Protein AF-A0A1Z9E424-F1 (afdb_monomer)

Radius of gyration: 12.28 Å; Cα contacts (8 Å, |Δi|>4): 151; chains: 1; bounding box: 26×29×32 Å

Foldseek 3Di:
DADAQDWDWDQDPVRWIKIWHFHDDVRDIKIWIDDVVVLAIETEPFAAQVSVQVVQVVVVHQHDYYDYPDDDPPGDPNRVVNVVRD

Mean predicted aligned error: 2.59 Å

Structure (mmCIF, N/CA/C/O backbone):
data_AF-A0A1Z9E424-F1
#
_entry.id   AF-A0A1Z9E424-F1
#
lo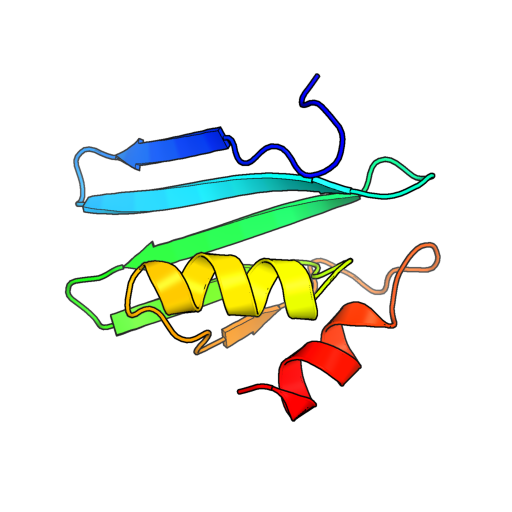op_
_atom_site.group_PDB
_atom_site.id
_atom_site.type_symbol
_atom_site.label_atom_id
_atom_site.label_alt_id
_atom_site.label_comp_id
_atom_site.label_asym_id
_atom_site.label_entity_id
_atom_site.label_seq_id
_atom_site.pdbx_PDB_ins_code
_atom_site.Cartn_x
_atom_site.Cartn_y
_atom_site.Cartn_z
_atom_site.occupancy
_atom_site.B_iso_or_equiv
_atom_site.auth_seq_id
_atom_site.auth_comp_id
_atom_site.auth_asym_id
_atom_site.auth_atom_id
_atom_site.pdbx_PDB_model_num
ATOM 1 N N . MET A 1 1 ? 8.832 18.858 -3.426 1.00 72.06 1 MET A N 1
ATOM 2 C CA . MET A 1 1 ? 9.083 17.516 -3.987 1.00 72.06 1 MET A CA 1
ATOM 3 C C . MET A 1 1 ? 9.551 16.657 -2.840 1.00 72.06 1 MET A C 1
ATOM 5 O O . MET A 1 1 ? 10.500 17.069 -2.179 1.00 72.06 1 MET A O 1
ATOM 9 N N . LEU A 1 2 ? 8.847 15.561 -2.564 1.00 84.00 2 LEU A N 1
ATOM 10 C CA . LEU A 1 2 ? 9.248 14.616 -1.523 1.00 84.00 2 LEU A CA 1
ATOM 11 C C . LEU A 1 2 ? 10.566 13.952 -1.923 1.00 84.00 2 LEU A C 1
ATOM 13 O O . LEU A 1 2 ? 10.836 13.764 -3.116 1.00 84.00 2 LEU A O 1
ATOM 17 N N . LYS A 1 3 ? 11.400 13.622 -0.938 1.00 85.19 3 LYS A N 1
ATOM 18 C CA . LYS A 1 3 ? 12.545 12.737 -1.167 1.00 85.19 3 LYS A CA 1
ATOM 19 C C . LYS A 1 3 ? 12.034 11.334 -1.489 1.00 85.19 3 LYS A C 1
ATOM 21 O O . LYS A 1 3 ? 10.919 10.973 -1.119 1.00 85.19 3 LYS A O 1
ATOM 26 N N . ASP A 1 4 ? 12.857 10.542 -2.169 1.00 80.56 4 ASP A N 1
ATOM 27 C CA . ASP A 1 4 ? 12.479 9.181 -2.551 1.00 80.56 4 ASP A CA 1
ATOM 28 C C . ASP A 1 4 ? 12.082 8.339 -1.323 1.00 80.56 4 ASP A C 1
ATOM 30 O O . ASP A 1 4 ? 12.861 8.110 -0.388 1.00 80.56 4 ASP A O 1
ATOM 3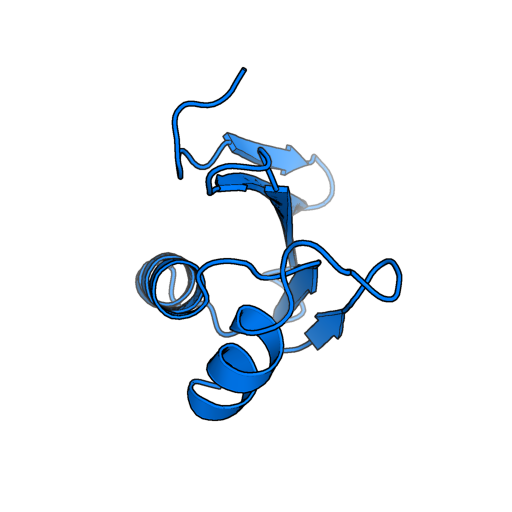4 N N . GLY A 1 5 ? 10.813 7.936 -1.320 1.00 79.38 5 GLY A N 1
ATOM 35 C CA . GLY A 1 5 ? 10.143 7.187 -0.270 1.00 79.38 5 GLY A CA 1
ATOM 36 C C . GLY A 1 5 ? 9.972 7.905 1.077 1.00 79.38 5 GLY A C 1
ATOM 37 O O . GLY A 1 5 ? 9.706 7.257 2.093 1.00 79.38 5 GLY A O 1
ATOM 38 N N . GLU A 1 6 ? 10.142 9.225 1.120 1.00 91.94 6 GLU A N 1
ATOM 39 C CA . GLU A 1 6 ? 9.652 10.045 2.229 1.00 91.94 6 GLU A CA 1
ATOM 40 C C . GLU A 1 6 ? 8.123 9.956 2.286 1.00 91.94 6 GLU A C 1
ATOM 42 O O . GLU A 1 6 ? 7.466 9.971 1.242 1.00 91.94 6 GLU A O 1
ATOM 47 N N . PHE A 1 7 ? 7.571 9.834 3.494 1.00 95.88 7 PHE A N 1
ATOM 48 C CA . PHE A 1 7 ? 6.131 9.871 3.726 1.00 95.88 7 PHE A CA 1
ATOM 49 C C . PHE A 1 7 ? 5.755 11.243 4.268 1.00 95.88 7 PHE A C 1
ATOM 51 O O . PHE A 1 7 ? 6.222 11.639 5.334 1.00 95.88 7 PHE A O 1
ATOM 58 N N . ASP A 1 8 ? 4.906 11.941 3.529 1.00 97.19 8 ASP A N 1
ATOM 59 C CA . ASP A 1 8 ? 4.191 13.119 3.997 1.00 97.19 8 ASP A CA 1
ATOM 60 C C . ASP A 1 8 ? 2.835 12.679 4.547 1.00 97.19 8 ASP A C 1
ATOM 62 O O . ASP A 1 8 ? 2.122 11.917 3.890 1.00 97.19 8 ASP A O 1
ATOM 66 N N . ILE A 1 9 ? 2.507 13.095 5.768 1.00 97.38 9 ILE A N 1
ATOM 67 C CA . ILE A 1 9 ? 1.346 12.597 6.513 1.00 97.38 9 ILE A CA 1
ATOM 68 C C . ILE A 1 9 ? 0.476 13.783 6.919 1.00 97.38 9 ILE A C 1
ATOM 70 O O . ILE A 1 9 ? 0.879 14.611 7.736 1.00 97.38 9 ILE A O 1
ATOM 74 N N . ASP A 1 10 ? -0.738 13.825 6.376 1.00 98.00 10 ASP A N 1
ATOM 75 C CA . ASP A 1 10 ? -1.784 14.774 6.751 1.00 98.00 10 ASP A CA 1
ATOM 76 C C . ASP A 1 10 ? -2.853 14.060 7.585 1.00 98.00 10 ASP A C 1
ATOM 78 O O . ASP A 1 10 ? -3.457 13.092 7.122 1.00 98.00 10 ASP A O 1
ATOM 82 N N . ILE A 1 11 ? -3.096 14.535 8.809 1.00 97.81 11 ILE A N 1
ATOM 83 C CA . ILE A 1 11 ? -4.186 14.060 9.672 1.00 97.81 11 ILE A CA 1
ATOM 84 C C . ILE A 1 11 ? -5.252 15.147 9.699 1.00 97.81 11 ILE A C 1
ATOM 86 O O . ILE A 1 11 ? -5.059 16.225 10.267 1.00 97.81 11 ILE A O 1
ATOM 90 N N . ARG A 1 12 ? -6.394 14.859 9.082 1.00 97.19 12 ARG A N 1
ATOM 91 C CA . ARG A 1 12 ? -7.468 15.832 8.898 1.00 97.19 12 ARG A CA 1
ATOM 92 C C . ARG A 1 12 ? -8.345 15.948 10.139 1.00 97.19 12 ARG A C 1
ATOM 94 O O . ARG A 1 12 ? -8.374 15.076 11.003 1.00 97.19 12 ARG A O 1
ATOM 101 N N . GLY A 1 13 ? -9.113 17.037 10.213 1.00 97.12 13 GLY A N 1
ATOM 102 C CA . GLY A 1 13 ? -10.011 17.307 11.343 1.00 97.12 13 GLY A CA 1
ATOM 103 C C . GLY A 1 13 ? -11.151 16.293 11.519 1.00 97.12 13 GLY A C 1
ATOM 104 O O . GLY A 1 13 ? -11.769 16.263 12.579 1.00 97.12 13 GLY A O 1
ATOM 105 N N . ASP A 1 14 ? -11.423 15.468 10.507 1.00 96.81 14 ASP A N 1
ATOM 106 C CA . ASP A 1 14 ? -12.373 14.350 10.549 1.00 96.81 14 ASP A CA 1
ATOM 107 C C . ASP A 1 14 ? -11.732 13.021 10.999 1.00 96.81 14 ASP A C 1
ATOM 109 O O . ASP A 1 14 ? -12.426 12.012 11.101 1.00 96.81 14 ASP A O 1
ATOM 113 N N . GLY A 1 15 ? -10.430 13.016 11.306 1.00 97.00 15 GLY A N 1
ATOM 114 C CA . GLY A 1 15 ? -9.685 11.835 11.742 1.00 97.00 15 GLY A CA 1
ATOM 115 C C . GLY A 1 15 ? -9.188 10.940 10.605 1.00 97.00 15 GLY A C 1
ATOM 116 O O . GLY A 1 15 ? -8.594 9.901 10.889 1.00 97.00 15 GLY A O 1
ATOM 117 N N . ILE A 1 16 ? -9.402 11.325 9.342 1.00 98.44 16 ILE A N 1
ATOM 118 C CA . ILE A 1 16 ? -8.840 10.616 8.192 1.00 98.44 16 ILE A CA 1
ATOM 119 C C . ILE A 1 16 ? -7.384 11.026 8.003 1.00 98.44 16 ILE A C 1
ATOM 121 O O . ILE A 1 16 ? -7.058 12.214 7.933 1.00 98.44 16 ILE A O 1
ATOM 125 N N . GLU A 1 17 ? -6.513 10.032 7.869 1.00 98.50 17 GLU A N 1
ATOM 126 C CA . GLU A 1 17 ? -5.107 10.250 7.553 1.00 98.50 17 GLU A CA 1
ATOM 127 C C . GLU A 1 17 ? -4.867 10.018 6.062 1.00 98.50 17 GLU A C 1
ATOM 129 O O . GLU A 1 17 ? -5.356 9.047 5.475 1.00 98.50 17 GLU A O 1
ATOM 134 N N . VAL A 1 18 ? -4.091 10.906 5.447 1.00 98.44 18 VAL A N 1
ATOM 135 C CA . VAL A 1 18 ? -3.654 10.792 4.058 1.00 98.44 18 VAL A CA 1
ATOM 136 C C . VAL A 1 18 ? -2.140 10.785 4.036 1.00 98.44 18 VAL A C 1
ATOM 138 O O . VAL A 1 18 ? -1.495 11.766 4.398 1.00 98.44 18 VAL A O 1
ATOM 141 N N . TRP A 1 19 ? -1.582 9.646 3.645 1.00 98.31 19 TRP A N 1
ATOM 142 C CA . TRP A 1 19 ? -0.144 9.430 3.620 1.00 98.31 19 TRP A CA 1
ATOM 143 C C . TRP A 1 19 ? 0.293 9.405 2.171 1.00 98.31 19 TRP A C 1
ATOM 145 O O . TRP A 1 19 ? -0.231 8.620 1.382 1.00 98.31 19 TRP A O 1
ATOM 155 N N . VAL A 1 20 ? 1.247 10.246 1.811 1.00 97.50 20 VAL A N 1
ATOM 156 C CA . VAL A 1 20 ? 1.720 10.391 0.440 1.00 97.50 20 VAL A CA 1
ATOM 157 C C . VAL A 1 20 ? 3.204 10.109 0.401 1.00 97.50 20 VAL A C 1
ATOM 159 O O . VAL A 1 20 ? 3.968 10.587 1.232 1.00 97.50 20 VAL A O 1
ATOM 162 N N . THR A 1 21 ? 3.629 9.344 -0.592 1.00 96.12 2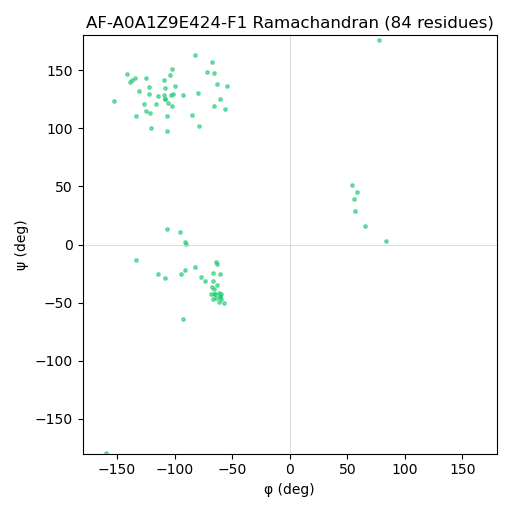1 THR A N 1
ATOM 163 C CA . THR A 1 21 ? 5.045 9.096 -0.829 1.00 96.12 21 THR A CA 1
ATOM 164 C C . THR A 1 21 ? 5.327 9.074 -2.318 1.00 96.12 21 THR A C 1
ATOM 166 O O . THR A 1 21 ? 4.479 8.677 -3.116 1.00 96.12 21 THR A O 1
ATOM 169 N N . GLN A 1 22 ? 6.515 9.530 -2.694 1.00 94.62 22 GLN A N 1
ATOM 170 C CA . GLN A 1 22 ? 6.984 9.509 -4.070 1.00 94.62 22 GLN A CA 1
ATOM 171 C C . GLN A 1 22 ? 8.076 8.450 -4.190 1.00 94.62 22 GLN A C 1
ATOM 173 O O . GLN A 1 22 ? 9.048 8.509 -3.439 1.00 94.62 22 GLN A O 1
ATOM 178 N N . MET A 1 23 ? 7.933 7.504 -5.117 1.00 92.69 23 MET A N 1
ATOM 179 C CA . MET A 1 23 ? 8.847 6.371 -5.253 1.00 92.69 23 MET A CA 1
ATOM 180 C C . MET A 1 23 ? 9.255 6.101 -6.702 1.00 92.69 23 MET A C 1
ATOM 182 O O . MET A 1 23 ? 8.448 6.185 -7.631 1.00 92.69 23 MET A O 1
ATOM 186 N N . GLY A 1 24 ? 10.512 5.697 -6.874 1.00 90.31 24 GLY A N 1
ATOM 187 C CA . GLY A 1 24 ? 11.018 5.147 -8.128 1.00 90.31 24 GLY A CA 1
ATOM 188 C C . GLY A 1 24 ? 11.326 6.165 -9.223 1.00 90.31 24 GLY A C 1
ATOM 189 O O . GLY A 1 24 ? 11.069 7.363 -9.107 1.00 90.31 24 GLY A O 1
ATOM 190 N N . ASP A 1 25 ? 11.862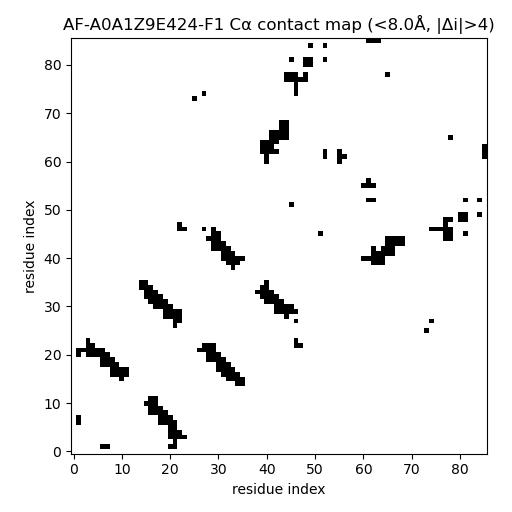 5.650 -10.329 1.00 89.50 25 ASP A N 1
ATOM 191 C CA . ASP A 1 25 ? 12.475 6.459 -11.392 1.00 89.50 25 ASP A CA 1
ATOM 192 C C . ASP A 1 25 ? 11.482 7.347 -12.159 1.00 89.50 25 ASP A C 1
ATOM 194 O O . ASP A 1 25 ? 11.865 8.377 -12.711 1.00 89.50 25 ASP A O 1
ATOM 198 N N . PHE A 1 26 ? 10.199 6.974 -12.172 1.00 91.00 26 PHE A N 1
ATOM 199 C CA . PHE A 1 26 ? 9.117 7.744 -12.799 1.00 91.00 26 PHE A CA 1
ATOM 200 C C . PHE A 1 26 ? 8.372 8.654 -11.816 1.00 91.00 26 PHE A C 1
ATOM 202 O O . PHE A 1 26 ? 7.356 9.241 -12.179 1.00 91.00 26 PHE A O 1
ATOM 209 N N . MET A 1 27 ? 8.896 8.816 -10.594 1.00 89.88 27 MET A N 1
ATOM 210 C CA . MET A 1 27 ? 8.321 9.679 -9.559 1.00 89.88 27 MET A CA 1
ATOM 211 C C . MET A 1 27 ? 6.881 9.290 -9.201 1.00 89.88 27 MET A C 1
ATOM 213 O O . MET A 1 27 ? 5.999 10.142 -9.094 1.00 89.88 27 MET A O 1
ATOM 217 N N . ASN A 1 28 ? 6.643 7.990 -9.023 1.00 91.75 28 ASN A N 1
ATOM 218 C CA . ASN A 1 28 ? 5.312 7.466 -8.757 1.00 91.75 28 ASN A CA 1
ATOM 219 C C . ASN A 1 28 ? 4.801 7.959 -7.414 1.00 91.75 28 ASN A C 1
ATOM 221 O O . ASN A 1 28 ? 5.397 7.692 -6.373 1.00 91.75 28 ASN A O 1
ATOM 225 N N . MET A 1 29 ? 3.685 8.676 -7.451 1.00 93.44 29 MET A N 1
ATOM 226 C CA . MET A 1 29 ? 3.004 9.149 -6.257 1.00 93.44 29 MET A CA 1
ATOM 227 C C . MET A 1 29 ? 2.084 8.042 -5.761 1.00 93.44 29 MET A C 1
ATOM 229 O O . MET A 1 29 ? 1.106 7.695 -6.413 1.00 93.44 29 MET A O 1
ATOM 233 N N . ASN A 1 30 ? 2.417 7.462 -4.617 1.00 94.69 30 ASN A N 1
ATOM 234 C CA . ASN A 1 30 ? 1.600 6.459 -3.951 1.00 94.69 30 ASN A CA 1
ATOM 235 C C . ASN A 1 30 ? 0.858 7.121 -2.796 1.00 94.69 30 ASN A C 1
ATOM 237 O O . ASN A 1 30 ? 1.344 8.088 -2.198 1.00 94.69 30 ASN A O 1
ATOM 241 N N . THR A 1 31 ? -0.315 6.601 -2.455 1.00 97.69 31 THR A N 1
ATOM 242 C CA . THR A 1 31 ? -1.130 7.185 -1.387 1.00 97.69 31 THR A CA 1
ATOM 243 C C . THR A 1 31 ? -1.757 6.107 -0.522 1.00 97.69 31 THR A C 1
ATOM 245 O O . THR A 1 31 ? -2.250 5.107 -1.042 1.00 97.69 31 THR A O 1
ATOM 248 N N . ALA A 1 32 ? -1.784 6.339 0.790 1.00 98.38 32 ALA A N 1
ATOM 249 C CA . ALA A 1 32 ? -2.682 5.643 1.694 1.00 98.38 32 ALA A CA 1
ATOM 250 C C . ALA A 1 32 ? -3.767 6.583 2.214 1.00 98.38 32 ALA A C 1
ATOM 252 O O . ALA 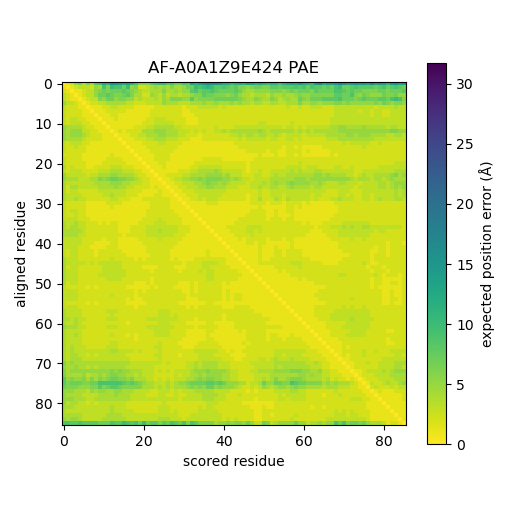A 1 32 ? -3.498 7.747 2.511 1.00 98.38 32 ALA A O 1
ATOM 253 N N . ILE A 1 33 ? -4.981 6.053 2.339 1.00 98.62 33 ILE A N 1
ATOM 254 C CA . ILE A 1 33 ? -6.082 6.687 3.067 1.00 98.62 33 ILE A CA 1
ATOM 255 C C . ILE A 1 33 ? -6.414 5.779 4.244 1.00 98.62 33 ILE A C 1
ATOM 257 O O . ILE A 1 33 ? -6.730 4.602 4.044 1.00 98.62 33 ILE A O 1
ATOM 261 N N . ILE A 1 34 ? -6.319 6.314 5.457 1.00 98.81 34 ILE A N 1
ATOM 262 C CA . ILE A 1 34 ? -6.466 5.547 6.692 1.00 98.81 34 ILE A CA 1
ATOM 263 C C . ILE A 1 34 ? -7.590 6.142 7.535 1.00 98.81 34 ILE A C 1
ATOM 265 O O . ILE A 1 34 ? -7.612 7.333 7.832 1.00 98.81 34 ILE A O 1
ATOM 269 N N . ASP A 1 35 ? -8.492 5.268 7.960 1.00 98.56 35 ASP A N 1
ATOM 270 C CA . ASP A 1 35 ? -9.471 5.516 9.006 1.00 98.56 35 ASP A CA 1
ATOM 271 C C . ASP A 1 35 ? -9.242 4.487 10.114 1.00 98.56 35 ASP A C 1
ATOM 273 O O . ASP A 1 35 ? -9.660 3.326 10.023 1.00 98.56 35 ASP A O 1
ATOM 277 N N . ARG A 1 36 ? -8.555 4.912 11.177 1.00 97.88 36 ARG A N 1
ATOM 278 C CA . ARG A 1 36 ? -8.238 4.032 12.310 1.00 97.88 36 ARG A CA 1
ATOM 279 C C . ARG A 1 36 ? -9.484 3.604 13.084 1.00 97.88 36 ARG A C 1
ATOM 281 O O . ARG A 1 36 ? -9.517 2.490 13.604 1.00 97.88 36 ARG A O 1
ATOM 288 N N . THR A 1 37 ? -10.516 4.449 13.133 1.00 97.31 37 THR A N 1
ATOM 289 C CA . THR A 1 37 ? -11.764 4.170 13.862 1.00 97.31 37 THR A CA 1
ATOM 290 C C . THR A 1 37 ? -12.516 3.017 13.211 1.00 97.31 37 THR A C 1
ATOM 292 O O . THR A 1 37 ? -12.928 2.075 13.889 1.00 97.31 37 THR A O 1
ATOM 295 N N . ASN A 1 38 ? -12.643 3.062 11.885 1.00 97.75 38 ASN A N 1
ATOM 296 C CA . ASN A 1 38 ? -13.334 2.034 11.108 1.00 97.75 38 ASN A CA 1
ATOM 297 C C . ASN A 1 38 ? -12.406 0.910 10.625 1.00 97.75 38 ASN A C 1
ATOM 299 O O . ASN A 1 38 ? -12.865 -0.015 9.956 1.00 97.75 38 ASN A O 1
ATOM 303 N N . LYS A 1 39 ? -11.119 0.958 10.995 1.00 97.25 39 LYS A N 1
ATOM 304 C CA . LYS A 1 39 ? -10.081 -0.009 10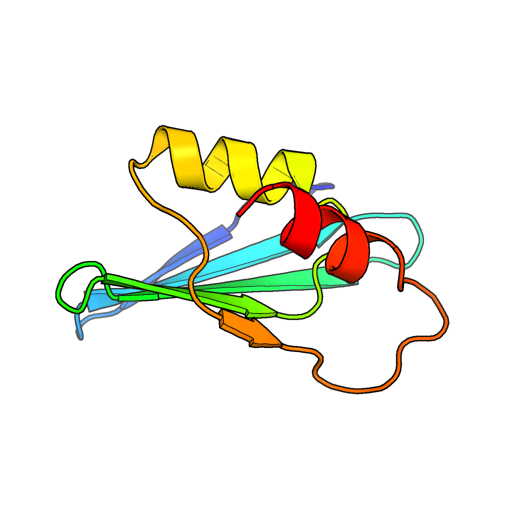.604 1.00 97.25 39 LYS A CA 1
ATOM 305 C C . LYS A 1 39 ? -9.963 -0.158 9.087 1.00 97.25 39 LYS A C 1
ATOM 307 O O . LYS A 1 39 ? -9.789 -1.263 8.579 1.00 97.25 39 LYS A O 1
ATOM 312 N N . VAL A 1 40 ? -10.074 0.955 8.368 1.00 98.44 40 VAL A N 1
ATOM 313 C CA . VAL A 1 40 ? -9.911 0.998 6.915 1.00 98.44 40 VAL A CA 1
ATOM 314 C C . VAL A 1 40 ? -8.529 1.541 6.596 1.00 98.44 40 VAL A C 1
ATOM 316 O O . VAL A 1 40 ? -8.124 2.589 7.084 1.00 98.44 40 VAL A O 1
ATOM 319 N N . VAL A 1 41 ? -7.819 0.819 5.740 1.00 98.56 41 VAL A N 1
ATOM 320 C CA . VAL A 1 41 ? -6.534 1.227 5.170 1.00 98.56 41 VAL A CA 1
ATOM 321 C C . VAL A 1 41 ? -6.600 0.947 3.677 1.00 98.56 41 VAL A C 1
ATOM 323 O O . VAL A 1 41 ? -6.663 -0.213 3.260 1.00 98.56 41 VAL A O 1
ATOM 326 N N . VAL A 1 42 ? -6.647 2.000 2.873 1.00 98.62 42 VAL A N 1
ATOM 327 C CA . VAL A 1 4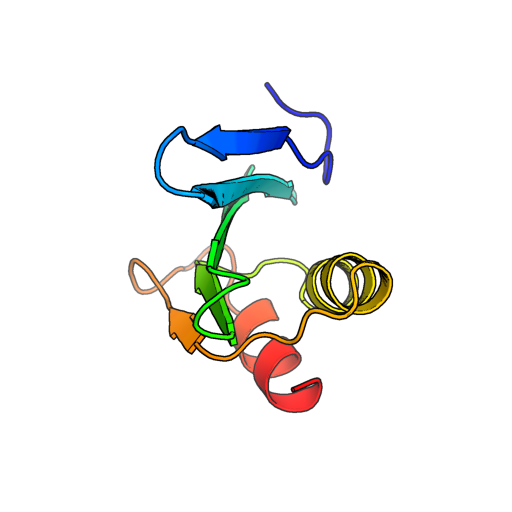2 ? -6.670 1.919 1.411 1.00 98.62 42 VAL A CA 1
ATOM 328 C C . VAL A 1 42 ? -5.287 2.260 0.898 1.00 98.62 42 VAL A C 1
ATOM 330 O O . VAL A 1 42 ? -4.769 3.311 1.257 1.00 98.62 42 VAL A O 1
ATOM 333 N N . ILE A 1 43 ? -4.717 1.418 0.040 1.00 98.06 43 ILE A N 1
ATOM 334 C CA . ILE A 1 43 ? -3.480 1.720 -0.684 1.00 98.06 43 ILE A CA 1
ATOM 335 C C . ILE A 1 43 ? -3.800 1.936 -2.153 1.00 98.06 43 ILE A C 1
ATOM 337 O O . ILE A 1 43 ? -4.460 1.111 -2.786 1.00 98.06 43 ILE A O 1
ATOM 341 N N . ILE A 1 44 ? -3.327 3.059 -2.678 1.00 97.88 44 ILE A N 1
ATOM 342 C CA . ILE A 1 44 ? -3.549 3.506 -4.046 1.00 97.88 44 ILE A CA 1
ATOM 343 C C . ILE A 1 44 ? -2.209 3.497 -4.775 1.00 97.88 44 ILE A C 1
ATOM 345 O O . ILE A 1 44 ? -1.237 4.094 -4.303 1.00 97.88 44 ILE A O 1
ATOM 349 N N . ASP A 1 45 ? -2.190 2.828 -5.927 1.00 96.00 45 ASP A N 1
ATOM 350 C CA . ASP A 1 45 ? -1.051 2.761 -6.847 1.00 96.00 45 ASP A CA 1
ATOM 351 C C . ASP A 1 45 ? 0.262 2.294 -6.179 1.00 96.00 45 ASP A C 1
ATOM 353 O O . ASP A 1 45 ? 1.285 2.952 -6.312 1.00 96.00 45 ASP A O 1
ATOM 357 N N . PRO A 1 46 ? 0.295 1.171 -5.435 1.00 95.19 46 PRO A N 1
ATOM 358 C CA . PRO A 1 46 ? 1.505 0.750 -4.724 1.00 95.19 46 PRO A CA 1
ATOM 359 C C . PRO A 1 46 ? 2.684 0.484 -5.679 1.00 95.19 46 PRO A C 1
ATOM 361 O O . PRO A 1 46 ? 2.598 -0.369 -6.566 1.00 95.19 46 PRO A O 1
ATOM 364 N N . PHE A 1 47 ? 3.815 1.151 -5.441 1.00 95.38 47 PHE A N 1
ATOM 365 C CA . PHE A 1 47 ? 5.089 0.924 -6.128 1.00 95.38 47 PHE A CA 1
ATOM 366 C C . PHE A 1 47 ? 5.960 -0.084 -5.360 1.00 95.38 47 PHE A C 1
ATOM 368 O O . PHE A 1 47 ? 6.197 -1.190 -5.847 1.00 95.38 47 PHE A O 1
ATOM 375 N N . ASP A 1 48 ? 6.383 0.251 -4.134 1.00 95.06 48 ASP A N 1
ATOM 376 C CA . ASP A 1 48 ? 7.142 -0.634 -3.235 1.00 95.06 48 ASP A CA 1
ATOM 377 C C . ASP A 1 48 ? 6.247 -1.123 -2.089 1.00 95.06 48 ASP A C 1
ATOM 379 O O . ASP A 1 48 ? 6.012 -0.437 -1.092 1.00 95.06 48 ASP A O 1
ATOM 383 N N . SER A 1 49 ? 5.704 -2.327 -2.252 1.00 95.44 49 SER A N 1
ATOM 384 C CA . SER A 1 49 ? 4.714 -2.871 -1.316 1.00 95.44 49 SER A CA 1
ATOM 385 C C . SER A 1 49 ? 5.302 -3.389 -0.018 1.00 95.44 49 SER A C 1
ATOM 387 O O . SER A 1 49 ? 4.616 -3.340 0.997 1.00 95.44 49 SER A O 1
ATOM 389 N N . GLU A 1 50 ? 6.555 -3.844 -0.013 1.00 96.12 50 GLU A N 1
ATOM 390 C CA . GLU A 1 50 ? 7.206 -4.258 1.233 1.00 96.12 50 GLU A CA 1
ATOM 391 C C . GLU A 1 50 ? 7.446 -3.043 2.121 1.00 96.12 50 GLU A C 1
ATOM 393 O O . GLU A 1 50 ? 7.158 -3.082 3.318 1.00 96.12 50 GLU A O 1
ATOM 398 N N . ARG A 1 51 ? 7.894 -1.929 1.531 1.00 95.69 51 ARG A N 1
ATOM 399 C CA . ARG A 1 51 ? 8.057 -0.671 2.260 1.00 95.69 51 ARG A CA 1
ATOM 400 C C . ARG A 1 51 ? 6.736 -0.160 2.821 1.00 95.69 51 ARG A C 1
ATOM 402 O O . ARG A 1 51 ? 6.677 0.139 4.011 1.00 95.69 51 ARG A O 1
ATOM 409 N N . TRP A 1 52 ? 5.685 -0.107 2.002 1.00 96.69 52 TRP A N 1
ATOM 410 C CA . TRP A 1 52 ? 4.346 0.272 2.461 1.00 96.69 52 TRP A CA 1
ATOM 411 C C . TRP A 1 52 ? 3.845 -0.630 3.591 1.00 96.69 52 TRP A C 1
ATOM 413 O O . TRP A 1 52 ? 3.433 -0.128 4.634 1.00 96.69 52 TRP A O 1
ATOM 423 N N . PHE A 1 53 ? 3.922 -1.950 3.417 1.00 97.00 53 PHE A N 1
ATOM 424 C CA . PHE A 1 53 ? 3.472 -2.908 4.422 1.00 97.00 53 PHE A CA 1
ATOM 425 C C . PHE A 1 53 ? 4.233 -2.752 5.739 1.00 97.00 53 PHE A C 1
ATOM 427 O O . PHE A 1 53 ? 3.617 -2.708 6.797 1.00 97.00 53 PHE A O 1
ATOM 434 N N . ASN A 1 54 ? 5.559 -2.613 5.689 1.00 97.12 54 ASN A N 1
ATOM 435 C CA . ASN A 1 54 ? 6.379 -2.456 6.889 1.00 97.12 54 ASN A CA 1
ATOM 436 C C . ASN A 1 54 ? 6.074 -1.150 7.631 1.00 97.12 54 ASN A C 1
ATOM 438 O O . ASN A 1 54 ? 5.970 -1.157 8.854 1.00 97.12 54 ASN A O 1
ATOM 442 N N . VAL A 1 55 ? 5.907 -0.042 6.904 1.00 96.75 55 VAL A N 1
ATOM 443 C CA . VAL A 1 55 ? 5.574 1.262 7.495 1.00 96.75 55 VAL A CA 1
ATOM 444 C C . VAL A 1 55 ? 4.202 1.225 8.170 1.00 96.75 55 VAL A C 1
ATOM 446 O O . VAL A 1 55 ? 4.086 1.642 9.317 1.00 96.75 55 VAL A O 1
ATOM 449 N N . LEU A 1 56 ? 3.189 0.655 7.514 1.00 97.50 56 LEU A N 1
ATOM 450 C CA . LEU A 1 56 ? 1.851 0.502 8.096 1.00 97.50 56 LEU A CA 1
ATOM 451 C C . LEU A 1 56 ? 1.856 -0.460 9.286 1.00 97.50 56 LEU A C 1
ATOM 453 O O . LEU A 1 56 ? 1.260 -0.180 10.321 1.00 97.50 56 LEU A O 1
ATOM 457 N N . LYS A 1 57 ? 2.570 -1.581 9.177 1.00 97.56 57 LYS A N 1
ATOM 458 C CA . LYS A 1 57 ? 2.653 -2.578 10.244 1.00 97.56 57 LYS A CA 1
ATOM 459 C C . LYS A 1 57 ? 3.309 -2.029 11.510 1.00 97.56 57 LYS A C 1
ATOM 461 O O . LYS A 1 57 ? 2.893 -2.402 12.601 1.00 97.56 57 LYS A O 1
ATOM 466 N N . ASN A 1 58 ? 4.295 -1.140 11.378 1.00 97.56 58 ASN A N 1
ATOM 467 C CA . ASN A 1 58 ? 4.905 -0.449 12.522 1.00 97.56 58 ASN A CA 1
ATOM 468 C C . ASN A 1 58 ? 3.914 0.454 13.277 1.00 97.56 58 ASN A C 1
ATOM 470 O O . ASN A 1 58 ? 4.180 0.832 14.412 1.00 97.56 58 ASN A O 1
ATOM 474 N N . GLU A 1 59 ? 2.783 0.771 12.652 1.00 97.31 59 GLU A N 1
ATOM 475 C CA . GLU A 1 59 ? 1.703 1.610 13.173 1.00 97.31 59 GLU A CA 1
ATOM 476 C C . GLU A 1 59 ? 0.470 0.786 13.572 1.00 97.31 59 GLU A C 1
ATOM 478 O O . GLU A 1 59 ? -0.616 1.342 13.755 1.00 97.31 59 GLU A O 1
ATOM 483 N N . ASP A 1 60 ? 0.630 -0.540 13.660 1.00 97.56 60 ASP A N 1
ATOM 484 C CA . ASP A 1 60 ? -0.433 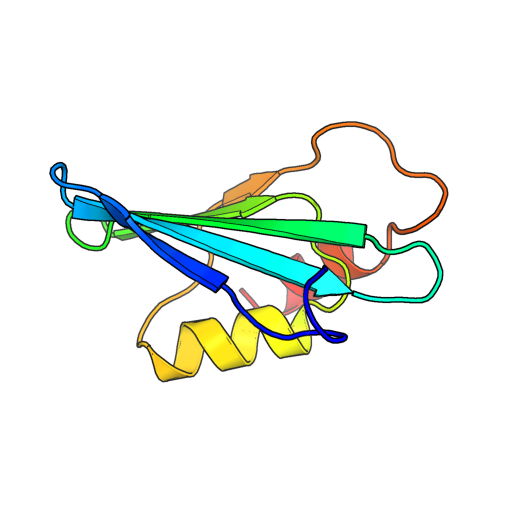-1.523 13.885 1.00 97.56 60 ASP A CA 1
ATOM 485 C C . ASP A 1 60 ? -1.560 -1.459 12.831 1.00 97.56 60 ASP A C 1
ATOM 487 O O . ASP A 1 60 ? -2.716 -1.805 13.093 1.00 97.56 60 ASP A O 1
ATOM 491 N N . LEU A 1 61 ? -1.224 -1.032 11.610 1.00 97.88 61 LEU A N 1
ATOM 492 C CA . LEU A 1 61 ? -2.127 -0.963 10.464 1.00 97.88 61 LEU A CA 1
ATOM 493 C C . LEU A 1 61 ? -1.857 -2.104 9.477 1.00 97.88 61 LEU A C 1
ATOM 495 O O . LEU A 1 61 ? -0.718 -2.507 9.246 1.00 97.88 61 LEU A O 1
ATOM 499 N N . CYS A 1 62 ? -2.919 -2.591 8.838 1.00 97.12 62 CYS A N 1
ATOM 500 C CA . CYS A 1 62 ? -2.843 -3.553 7.741 1.00 97.12 62 CYS A CA 1
ATOM 501 C C . CYS A 1 62 ? -3.715 -3.060 6.576 1.00 97.12 62 CYS A C 1
ATOM 503 O O . CYS A 1 62 ? -4.860 -2.672 6.833 1.00 97.12 62 CYS A O 1
ATOM 505 N N . PRO A 1 63 ? -3.223 -3.052 5.320 1.00 97.88 63 PRO A N 1
ATOM 506 C CA . PRO A 1 63 ? -4.047 -2.721 4.164 1.00 97.88 63 PRO A CA 1
ATOM 507 C C . PRO A 1 63 ? -5.310 -3.586 4.081 1.00 97.88 63 PRO A C 1
ATOM 509 O O . PRO A 1 63 ? -5.276 -4.800 4.240 1.00 97.88 63 PRO A O 1
ATOM 512 N N . THR A 1 64 ? -6.432 -2.940 3.785 1.00 98.19 64 THR A N 1
ATOM 513 C CA . THR A 1 64 ? -7.757 -3.572 3.636 1.00 98.19 64 THR A CA 1
ATOM 514 C C . THR A 1 64 ? -8.290 -3.476 2.213 1.00 98.19 64 THR A C 1
ATOM 516 O O . THR A 1 64 ? -9.104 -4.291 1.792 1.00 98.19 64 THR A O 1
ATOM 519 N N . HIS A 1 65 ? -7.836 -2.464 1.475 1.00 98.06 65 HIS A N 1
ATOM 520 C CA . HIS A 1 65 ? -8.238 -2.199 0.106 1.00 98.06 65 HIS A CA 1
ATOM 521 C C . HIS A 1 65 ? -7.004 -1.842 -0.708 1.00 98.06 65 HIS A C 1
ATOM 523 O O . HIS A 1 65 ? -6.119 -1.120 -0.242 1.00 98.06 65 HIS A O 1
ATOM 529 N N . LEU A 1 66 ? -6.985 -2.322 -1.943 1.00 97.06 66 LEU A N 1
ATOM 530 C CA . LEU A 1 66 ? -5.931 -2.056 -2.901 1.00 97.06 66 LEU A CA 1
ATOM 531 C C . LEU A 1 66 ? -6.570 -1.522 -4.173 1.00 97.06 66 LEU A C 1
ATOM 533 O O . LEU A 1 66 ? -7.433 -2.181 -4.751 1.00 97.06 66 LEU A O 1
ATOM 537 N N . LEU A 1 67 ? -6.183 -0.319 -4.578 1.00 96.44 67 LEU A N 1
ATOM 538 C CA . LEU A 1 67 ? -6.780 0.374 -5.709 1.00 96.44 67 LEU A CA 1
ATOM 539 C C . LEU A 1 67 ? -5.711 0.767 -6.719 1.00 96.44 67 LEU A C 1
ATOM 541 O O . LEU A 1 67 ? -4.611 1.184 -6.358 1.00 96.44 67 LEU A O 1
ATOM 545 N N . TYR A 1 68 ? -6.092 0.683 -7.989 1.00 94.44 68 TYR A N 1
ATOM 546 C CA . TYR A 1 68 ? -5.400 1.369 -9.064 1.00 94.44 68 TYR A CA 1
ATOM 547 C C . TYR A 1 68 ? -6.252 2.520 -9.572 1.00 94.44 68 TYR A C 1
ATOM 549 O O . TYR A 1 68 ? -7.448 2.351 -9.814 1.00 94.44 68 TYR A O 1
ATOM 557 N N . THR A 1 69 ? -5.632 3.680 -9.764 1.00 95.81 69 THR A N 1
ATOM 558 C CA . THR A 1 69 ? -6.300 4.822 -10.400 1.00 95.81 69 THR A CA 1
ATOM 559 C C . THR A 1 69 ? -6.587 4.542 -11.874 1.00 95.81 69 THR A C 1
ATOM 561 O O . THR A 1 69 ? -7.626 4.943 -12.397 1.00 95.81 69 THR A O 1
ATOM 564 N N . HIS A 1 70 ? -5.679 3.831 -12.543 1.00 94.38 70 HIS A N 1
ATOM 565 C CA . HIS A 1 70 ? -5.773 3.425 -13.940 1.00 94.38 70 HIS A CA 1
ATOM 566 C C . HIS A 1 70 ? -4.842 2.236 -14.226 1.00 94.38 70 HIS A C 1
ATOM 568 O O . HIS A 1 70 ? -4.157 1.725 -13.344 1.00 94.38 70 HIS A O 1
ATOM 574 N N . THR A 1 71 ? -4.807 1.766 -15.474 1.00 92.56 71 THR A N 1
ATOM 575 C CA . THR A 1 71 ? -3.819 0.765 -15.897 1.00 92.56 71 THR A CA 1
ATOM 576 C C . THR A 1 71 ? -2.469 1.436 -16.145 1.00 92.56 71 THR A C 1
ATOM 578 O O . THR A 1 71 ? -2.263 2.054 -17.190 1.00 92.56 71 THR A O 1
ATOM 581 N N . HIS A 1 72 ? -1.556 1.296 -15.190 1.00 92.38 72 HIS A N 1
ATOM 582 C CA . HIS A 1 72 ? -0.194 1.825 -15.267 1.00 92.38 72 HIS A CA 1
ATOM 583 C C . HIS A 1 72 ? 0.675 1.041 -16.256 1.00 92.38 72 HIS A C 1
ATOM 585 O O . HIS A 1 72 ? 0.516 -0.171 -16.432 1.00 92.38 72 HIS A O 1
ATOM 591 N N . ARG A 1 73 ? 1.624 1.728 -16.898 1.00 91.06 73 ARG A N 1
ATOM 592 C CA . ARG A 1 73 ? 2.644 1.107 -17.774 1.00 91.06 73 ARG A CA 1
ATOM 593 C C . ARG A 1 73 ? 4.031 1.122 -17.133 1.00 91.06 73 ARG A C 1
ATOM 595 O O . ARG A 1 73 ? 4.866 0.276 -17.433 1.00 91.06 73 ARG A O 1
ATOM 602 N N . ASP A 1 74 ? 4.259 2.109 -16.294 1.00 90.81 74 ASP A N 1
ATOM 603 C CA . ASP A 1 74 ? 5.512 2.477 -15.653 1.00 90.81 74 ASP A CA 1
ATOM 604 C C . ASP A 1 74 ? 5.703 1.783 -14.293 1.00 90.81 74 ASP A C 1
ATOM 606 O O . ASP A 1 74 ? 6.846 1.582 -13.884 1.00 90.81 74 ASP A O 1
ATOM 610 N N . HIS A 1 75 ? 4.623 1.326 -13.640 1.00 88.94 75 HIS A N 1
ATOM 611 C CA . HIS A 1 75 ? 4.709 0.454 -12.467 1.00 88.94 75 HIS A CA 1
ATOM 612 C C . HIS A 1 75 ? 3.484 -0.457 -12.270 1.00 88.94 75 HIS A C 1
ATOM 614 O O . HIS A 1 75 ? 2.353 -0.001 -12.154 1.00 88.94 75 HIS A O 1
ATOM 620 N N . THR A 1 76 ? 3.693 -1.779 -12.201 1.00 85.56 76 THR A N 1
ATOM 621 C CA . THR A 1 76 ? 2.600 -2.759 -11.972 1.00 85.56 76 THR A CA 1
ATOM 622 C C . THR A 1 76 ? 2.906 -3.825 -10.916 1.00 85.56 76 THR A C 1
ATOM 624 O O . THR A 1 76 ? 2.013 -4.540 -10.464 1.00 85.56 76 THR A O 1
ATOM 627 N N . TRP A 1 77 ? 4.164 -3.964 -10.498 1.00 88.69 77 TRP A N 1
ATOM 628 C CA . TRP A 1 77 ? 4.609 -5.067 -9.639 1.00 88.69 77 TRP A CA 1
ATOM 629 C C . TRP A 1 77 ? 4.149 -4.939 -8.187 1.00 88.69 77 TRP A C 1
ATOM 631 O O . TRP A 1 77 ? 3.910 -5.962 -7.542 1.00 88.69 77 TRP A O 1
ATOM 641 N N . GLY A 1 78 ? 4.003 -3.712 -7.676 1.00 90.44 78 GLY A N 1
ATOM 642 C CA . GLY A 1 78 ? 3.625 -3.495 -6.284 1.00 90.44 78 GLY A CA 1
ATOM 643 C C . GLY A 1 78 ? 2.269 -4.117 -5.962 1.00 90.44 78 GLY A C 1
ATOM 644 O O . GLY A 1 78 ? 2.146 -4.844 -4.988 1.00 90.44 78 GLY A O 1
ATOM 645 N N . TYR A 1 79 ? 1.268 -3.992 -6.833 1.00 91.62 79 TYR A N 1
ATOM 646 C CA . TYR A 1 79 ? -0.064 -4.526 -6.532 1.00 91.62 79 TYR A CA 1
ATOM 647 C C . TYR A 1 79 ? -0.064 -6.035 -6.287 1.00 91.62 79 TYR A C 1
ATOM 649 O O . TYR A 1 79 ? -0.608 -6.500 -5.288 1.00 91.62 79 TYR A O 1
ATOM 657 N N . LYS A 1 80 ? 0.602 -6.808 -7.155 1.00 92.50 80 LYS A N 1
ATOM 658 C CA . LYS A 1 80 ? 0.723 -8.257 -6.957 1.00 92.50 80 LYS A CA 1
ATOM 659 C C . LYS A 1 80 ? 1.441 -8.573 -5.645 1.00 92.50 80 LYS A C 1
ATOM 661 O O . LYS A 1 80 ? 0.991 -9.440 -4.907 1.00 92.50 80 LYS A O 1
ATOM 666 N N . LYS A 1 81 ? 2.532 -7.864 -5.352 1.00 96.06 81 LYS A N 1
ATOM 667 C CA . LYS A 1 81 ? 3.304 -8.079 -4.129 1.00 96.06 81 LYS A CA 1
ATOM 668 C C . LYS A 1 81 ? 2.511 -7.717 -2.871 1.00 96.06 81 LYS A C 1
ATOM 670 O O . LYS A 1 81 ? 2.608 -8.433 -1.883 1.00 96.06 81 LYS A O 1
ATOM 675 N N . MET A 1 82 ? 1.710 -6.653 -2.901 1.00 95.81 82 MET A N 1
ATOM 676 C CA . MET A 1 82 ? 0.856 -6.277 -1.775 1.00 95.81 82 MET A CA 1
ATOM 677 C C . MET A 1 82 ? -0.154 -7.381 -1.454 1.00 95.81 82 MET A C 1
ATOM 679 O O . MET A 1 82 ? -0.302 -7.721 -0.290 1.00 95.81 82 MET A O 1
ATOM 683 N N . LEU A 1 83 ? -0.770 -8.003 -2.469 1.00 95.00 83 LEU A N 1
ATOM 684 C CA . LEU A 1 83 ? -1.680 -9.141 -2.270 1.00 95.00 83 LEU A CA 1
ATOM 685 C C . LEU A 1 83 ? -1.020 -10.356 -1.596 1.00 95.00 83 LEU A C 1
ATOM 687 O O . LEU A 1 83 ? -1.721 -11.167 -1.007 1.00 95.00 83 LEU A O 1
ATOM 691 N N . GLU A 1 84 ? 0.300 -10.516 -1.709 1.00 96.19 84 GLU A N 1
ATOM 692 C CA . GLU A 1 84 ? 1.041 -11.604 -1.053 1.00 96.19 84 GLU A CA 1
ATOM 693 C C . GLU A 1 84 ? 1.378 -11.293 0.417 1.00 96.19 84 GLU A C 1
ATOM 695 O O . GLU A 1 84 ? 1.712 -12.207 1.170 1.00 96.19 84 GLU A O 1
ATOM 700 N N . LEU A 1 85 ? 1.349 -10.017 0.813 1.00 94.62 85 LEU A N 1
ATOM 701 C CA . LEU A 1 85 ? 1.744 -9.553 2.147 1.00 94.62 85 LEU A CA 1
ATOM 702 C C . LEU A 1 85 ? 0.565 -9.417 3.121 1.00 94.62 85 LEU A C 1
ATOM 704 O O . LEU A 1 85 ? 0.791 -9.463 4.332 1.00 94.62 85 LEU A O 1
ATOM 708 N N . VAL A 1 86 ? -0.647 -9.209 2.600 1.00 89.44 86 VAL A N 1
ATOM 709 C CA . VAL A 1 86 ? -1.865 -8.887 3.368 1.00 89.44 86 VAL A CA 1
ATOM 710 C C . VAL A 1 86 ? -2.745 -10.097 3.646 1.00 89.44 86 VAL A C 1
ATOM 712 O O . VAL A 1 86 ? -2.803 -11.011 2.794 1.00 89.44 86 VAL A O 1
#

Solvent-accessible surface area (backbone atoms only — not comparable to full-atom values): 5062 Å² total; per-residue (Å²): 132,74,53,84,65,39,74,48,77,48,76,44,99,85,60,42,32,42,36,38,29,28,40,71,95,84,59,43,71,26,39,36,46,34,32,76,90,80,67,42,24,35,37,33,48,47,64,61,28,68,61,53,50,52,59,36,45,78,69,80,40,67,72,71,42,80,44,68,94,65,91,61,90,90,60,67,66,10,54,63,51,36,67,74,74,98

pLDDT: mean 94.64, std 4.74, range [72.06, 98.81]

Nearest PDB structures (foldseek):
  7fjj-assembly1_B  TM=4.799E-01  e=1.392E+00  Homo sapiens
  3ppt-assembly1_A  TM=4.433E-01  e=1.228E+00  Doryteuthis pealeii
  8iue-assembly1_B  TM=4.789E-01  e=3.142E+00  Homo sapiens
  7a6h-assembly1_B  TM=4.707E-01  e=3.792E+00  Homo sapiens
  7e25-assembly1_A  TM=4.463E-01  e=8.558E+00  Homo sapiens

Secondary structure (DSSP, 8-state):
-PPBTPEEEEE-TTS-EEEEEEETTTTEEEEEEEETTTTEEEEES-S-HHHHHHHHHTTT----EEE-SS--SS--HHHH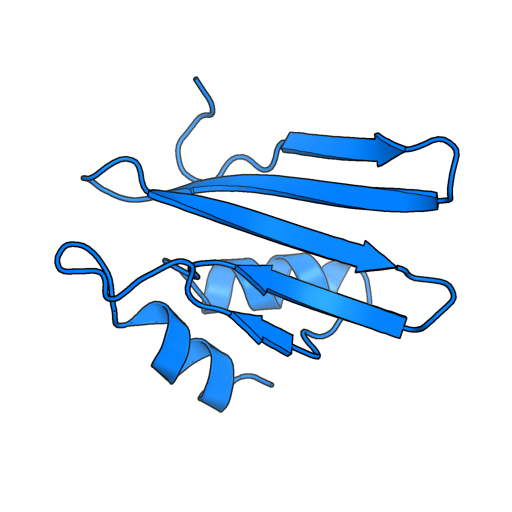HHHHH-

Sequence (86 aa):
MLKDGEFDIDIRGDGIEVWVTQMGDFMNMNTAIIDRTNKVVVIIDPFDSERWFNVLKNEDLCPTHLLYTHTHRDHTWGYKKMLELV